Protein AF-A0AA37WPJ3-F1 (afdb_monomer_lite)

Radius of gyration: 27.81 Å; chains: 1; bounding box: 60×32×98 Å

Foldseek 3Di:
DDCPPFPCPDVVNLVVLLVVLVVVVVVLVVVLVVQVVVLVVVVVDDDDDDPLVSVVSVLVSVLVVVVSVLVSVLSNQCSVDRDPVSNVVSVVVSVVVVVVSVVVSVVVVVVSVVVVVVVVVVVVVVVVVVVVVVVVVVVVVVVVVVD

Secondary structure (DSSP, 8-state):
----------HHHHHHHHHHHHHHHHHHHHHHHHHHHHHHHHHTS-TT--HHHHHHHHHHHHHHHHHHHHHHHHHHHHHH--SHHHHHHHHHHHHHHHHHHHHHHHHHHHHHHHHHHHHHHHHHHHHHHHHHHHHHHHHHHHHHHT-

Sequence (147 aa):
MNIAPNLEVPNALRELAEKGIDQARQAFEGFIEEARQTVAATQGGAHTAGASTQDMASYSLRAAEQNVRATLDFAQRLTRARSLQEALQLQADFACSQLAAVQAQATEFGGMAQSATKQDSEHAMNAARSGADQSRMSMEDGDEVGR

Structure (mmCIF, N/CA/C/O backbone):
data_AF-A0AA37WPJ3-F1
#
_entry.id   AF-A0AA37WPJ3-F1
#
loop_
_atom_site.group_PDB
_atom_site.id
_atom_site.type_symbol
_atom_site.label_atom_id
_atom_site.label_alt_id
_atom_site.label_comp_id
_atom_site.label_asym_id
_atom_site.label_entity_id
_atom_site.label_seq_id
_atom_site.pdbx_PDB_ins_code
_atom_site.Cartn_x
_atom_site.Cartn_y
_atom_site.Cartn_z
_atom_site.occupancy
_atom_site.B_iso_or_equiv
_atom_site.auth_seq_id
_atom_site.auth_comp_id
_atom_site.auth_asym_id
_atom_site.auth_atom_id
_atom_site.pdbx_PDB_model_num
ATOM 1 N N . MET A 1 1 ? -15.998 -4.560 40.564 1.00 35.34 1 MET A N 1
ATOM 2 C CA . MET A 1 1 ? -16.039 -5.435 39.371 1.00 35.34 1 MET A CA 1
ATOM 3 C C . MET A 1 1 ? -15.742 -4.561 38.159 1.00 35.34 1 MET A C 1
ATOM 5 O O . MET A 1 1 ? -16.160 -3.413 38.149 1.00 35.34 1 MET A O 1
ATOM 9 N N . ASN A 1 2 ? -14.897 -5.060 37.264 1.00 38.41 2 ASN A N 1
ATOM 10 C CA . ASN A 1 2 ? -14.054 -4.333 36.312 1.00 38.41 2 ASN A CA 1
ATOM 11 C C . ASN A 1 2 ? -14.831 -3.461 35.297 1.00 38.41 2 ASN A C 1
ATOM 13 O O . ASN A 1 2 ? -15.579 -4.001 34.488 1.00 38.41 2 ASN A O 1
ATOM 17 N N . ILE A 1 3 ? -14.621 -2.139 35.308 1.00 44.38 3 ILE A N 1
ATOM 18 C CA . ILE A 1 3 ? -15.096 -1.217 34.263 1.00 44.38 3 ILE A CA 1
ATOM 19 C C . ILE A 1 3 ? -13.982 -1.147 33.214 1.00 44.38 3 ILE A C 1
ATOM 21 O O . ILE A 1 3 ? -13.110 -0.284 33.281 1.00 44.38 3 ILE A O 1
ATOM 25 N N . ALA A 1 4 ? -13.952 -2.096 32.279 1.00 49.00 4 ALA A N 1
ATOM 26 C CA . ALA A 1 4 ? -13.206 -1.856 31.049 1.00 49.00 4 ALA A CA 1
ATOM 27 C C . ALA A 1 4 ? -13.926 -0.703 30.326 1.00 49.00 4 ALA A C 1
ATOM 29 O O . ALA A 1 4 ? -15.142 -0.801 30.141 1.00 49.00 4 ALA A O 1
ATOM 30 N N . PRO A 1 5 ? -13.252 0.407 29.977 1.00 49.44 5 PRO A N 1
ATOM 31 C CA . PRO A 1 5 ? -13.903 1.483 29.252 1.00 49.44 5 PRO A CA 1
ATOM 32 C C . PRO A 1 5 ? -14.342 0.915 27.905 1.00 49.44 5 PRO A C 1
ATOM 34 O O . PRO A 1 5 ? -13.516 0.462 27.112 1.00 49.44 5 PRO A O 1
ATOM 37 N N . ASN A 1 6 ? -15.654 0.883 27.683 1.00 53.31 6 ASN A N 1
ATOM 38 C CA . ASN A 1 6 ? -16.239 0.603 26.384 1.00 53.31 6 ASN A CA 1
ATOM 39 C C . ASN A 1 6 ? -15.587 1.571 25.391 1.00 53.31 6 ASN A C 1
ATOM 41 O O . ASN A 1 6 ? -15.793 2.781 25.476 1.00 53.31 6 ASN A O 1
ATOM 45 N N . LEU A 1 7 ? -14.755 1.051 24.486 1.00 54.94 7 LEU A N 1
ATOM 46 C CA . LEU A 1 7 ? -14.140 1.822 23.410 1.00 54.94 7 LEU A CA 1
ATOM 47 C C . LEU A 1 7 ? -15.208 2.071 22.330 1.00 54.94 7 LEU A C 1
ATOM 49 O O . LEU A 1 7 ? -15.097 1.634 21.188 1.00 54.94 7 LEU A O 1
ATOM 53 N N . GLU A 1 8 ? -16.310 2.707 22.720 1.00 58.88 8 GLU A N 1
ATOM 54 C CA . GLU A 1 8 ? -17.390 3.098 21.828 1.00 58.88 8 GLU A CA 1
ATOM 55 C C . GLU A 1 8 ? -16.920 4.324 21.052 1.00 58.88 8 GLU A C 1
ATOM 57 O O . GLU A 1 8 ? -17.164 5.466 21.435 1.00 58.88 8 GLU A O 1
ATOM 62 N N . VAL A 1 9 ? -16.204 4.090 19.949 1.00 64.38 9 VAL A N 1
ATOM 63 C CA . VAL A 1 9 ? -16.016 5.127 18.931 1.00 64.38 9 VAL A CA 1
ATOM 64 C C . VAL A 1 9 ? -17.417 5.628 18.552 1.00 64.38 9 VAL A C 1
ATOM 66 O O . VAL A 1 9 ? -18.241 4.807 18.128 1.00 64.38 9 VAL A O 1
ATOM 69 N N . PRO A 1 10 ? -17.718 6.932 18.719 1.00 75.06 10 PRO A N 1
ATOM 70 C CA . PRO A 1 10 ? -19.028 7.478 18.393 1.00 75.06 10 PRO A CA 1
ATOM 71 C C . PRO A 1 10 ? -19.428 7.106 16.965 1.00 75.06 10 PRO A C 1
ATOM 73 O O . PRO A 1 10 ? -18.610 7.219 16.052 1.00 75.06 10 PRO A O 1
ATOM 76 N N . ASN A 1 11 ? -20.676 6.682 16.749 1.00 75.62 11 ASN A N 1
ATOM 77 C CA . ASN A 1 11 ? -21.122 6.185 15.438 1.00 75.62 11 ASN A CA 1
ATOM 78 C C . ASN A 1 11 ? -20.838 7.173 14.294 1.00 75.62 11 ASN A C 1
ATOM 80 O O . ASN A 1 11 ? -20.398 6.748 13.233 1.00 75.62 11 ASN A O 1
ATOM 84 N N . ALA A 1 12 ? -20.965 8.481 14.539 1.00 77.81 12 ALA A N 1
ATOM 85 C CA . ALA A 1 12 ? -20.624 9.517 13.563 1.00 77.81 12 ALA A CA 1
ATOM 86 C C . ALA A 1 12 ? -19.135 9.514 13.152 1.00 77.81 12 ALA A C 1
ATOM 88 O O . ALA A 1 12 ? -18.812 9.752 11.992 1.00 77.81 12 ALA A O 1
ATOM 89 N N . LEU A 1 13 ? -18.216 9.223 14.083 1.00 79.75 13 LEU A N 1
ATOM 90 C CA . LEU A 1 13 ? -16.783 9.086 13.788 1.00 79.75 13 LEU A CA 1
ATOM 91 C C . LEU A 1 13 ? -16.494 7.805 12.998 1.00 79.75 13 LEU A C 1
ATOM 93 O O . LEU A 1 13 ? -15.645 7.822 12.110 1.00 79.75 13 LEU A O 1
ATOM 97 N N . ARG A 1 14 ? -17.219 6.716 13.285 1.00 82.62 14 ARG A N 1
ATOM 98 C CA . ARG A 1 14 ? -17.130 5.471 12.511 1.00 82.62 14 ARG A CA 1
ATOM 99 C C . ARG A 1 14 ? -17.615 5.675 11.077 1.00 82.62 14 ARG A C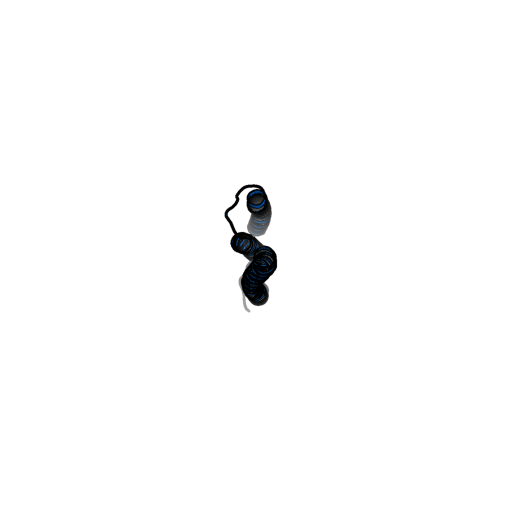 1
ATOM 101 O O . ARG A 1 14 ? -16.883 5.336 10.159 1.00 82.62 14 ARG A O 1
ATOM 108 N N . GLU A 1 15 ? -18.788 6.274 10.886 1.00 86.12 15 GLU A N 1
ATOM 109 C CA . GLU A 1 15 ? -19.334 6.580 9.555 1.00 86.12 15 GLU A CA 1
ATOM 110 C C . GLU A 1 15 ? -18.416 7.513 8.759 1.00 86.12 15 GLU A C 1
ATOM 112 O O . GLU A 1 15 ? -18.183 7.294 7.571 1.00 86.12 15 GLU A O 1
ATOM 117 N N . LEU A 1 16 ? -17.852 8.537 9.408 1.00 87.25 16 LEU A N 1
ATOM 118 C CA . LEU A 1 16 ? -16.890 9.431 8.767 1.00 87.25 16 LEU A CA 1
ATOM 119 C C . LEU A 1 16 ? -15.627 8.679 8.325 1.00 87.25 16 LEU A C 1
ATOM 121 O O . LEU A 1 16 ? -15.143 8.902 7.216 1.00 87.25 16 LEU A O 1
ATOM 125 N N . ALA A 1 17 ? -15.107 7.782 9.167 1.00 88.12 17 ALA A N 1
ATOM 126 C CA . ALA A 1 17 ? -13.947 6.964 8.834 1.00 88.12 17 ALA A CA 1
ATOM 127 C C . ALA A 1 17 ? -14.251 5.969 7.702 1.00 88.12 17 ALA A C 1
ATOM 129 O O . ALA A 1 17 ? -13.455 5.852 6.776 1.00 88.12 17 ALA A O 1
ATOM 130 N N . GLU A 1 18 ? -15.410 5.304 7.730 1.00 89.44 18 GLU A N 1
ATOM 131 C CA . GLU A 1 18 ? -15.863 4.418 6.649 1.00 89.44 18 GLU A CA 1
ATOM 132 C C . GLU A 1 18 ? -15.965 5.174 5.323 1.00 89.44 18 GLU A C 1
ATOM 134 O O . GLU A 1 18 ? -15.374 4.757 4.328 1.00 89.44 18 GLU A O 1
ATOM 139 N N . LYS A 1 19 ? -16.605 6.347 5.329 1.00 92.56 19 LYS A N 1
ATOM 140 C CA . LYS A 1 19 ? -16.708 7.201 4.143 1.00 92.56 19 LYS A CA 1
ATOM 141 C C . LYS A 1 19 ? -15.337 7.651 3.635 1.00 92.56 19 LYS A C 1
ATOM 143 O O . LYS A 1 19 ? -15.119 7.681 2.428 1.00 92.56 19 LYS A O 1
ATOM 148 N N . GLY A 1 20 ? -14.413 7.991 4.535 1.00 91.81 20 GLY A N 1
ATOM 149 C CA . GLY A 1 20 ? -13.043 8.360 4.175 1.00 91.81 20 GLY A CA 1
ATOM 150 C C . GLY A 1 20 ? -12.264 7.205 3.540 1.00 91.81 20 GLY A C 1
ATOM 151 O O . GLY A 1 20 ? -11.560 7.411 2.554 1.00 91.81 20 GLY A O 1
ATOM 152 N N . ILE A 1 21 ? -12.428 5.984 4.054 1.00 93.25 21 ILE A N 1
ATOM 153 C CA . ILE A 1 21 ? -11.809 4.774 3.492 1.00 93.25 21 ILE A CA 1
ATOM 154 C C . ILE A 1 21 ? -12.384 4.465 2.106 1.00 93.25 21 ILE A C 1
ATOM 156 O O . ILE A 1 21 ? -11.621 4.167 1.186 1.00 93.25 21 ILE A O 1
ATOM 160 N N . ASP A 1 22 ? -13.699 4.593 1.928 1.00 92.81 22 ASP A N 1
ATOM 161 C CA . ASP A 1 22 ? -14.346 4.395 0.628 1.00 92.81 22 ASP A CA 1
ATOM 162 C C . ASP A 1 22 ? -13.884 5.443 -0.397 1.00 92.81 22 ASP A C 1
ATOM 164 O O . ASP A 1 22 ? -13.561 5.104 -1.536 1.00 92.81 22 ASP A O 1
ATOM 168 N N . GLN A 1 23 ? -13.766 6.710 0.010 1.00 94.00 23 GLN A N 1
ATOM 169 C CA . GLN A 1 23 ? -13.214 7.772 -0.837 1.00 94.00 23 GLN A CA 1
ATOM 170 C C . GLN A 1 23 ? -11.750 7.513 -1.206 1.00 94.00 23 GLN A C 1
ATOM 172 O O . GLN A 1 23 ? -11.367 7.685 -2.363 1.00 94.00 23 GLN A O 1
ATOM 177 N N . ALA A 1 24 ? -10.933 7.066 -0.248 1.00 92.69 24 ALA A N 1
ATOM 178 C CA . ALA A 1 24 ? -9.542 6.708 -0.501 1.00 92.69 24 ALA A CA 1
ATOM 179 C C . ALA A 1 24 ? -9.430 5.539 -1.489 1.00 92.69 24 ALA A C 1
ATOM 181 O O . ALA A 1 24 ? -8.571 5.565 -2.369 1.00 92.69 24 ALA A O 1
ATOM 182 N N . ARG A 1 25 ? -10.328 4.549 -1.393 1.00 93.06 25 ARG A N 1
ATOM 183 C CA . ARG A 1 25 ? -10.401 3.429 -2.337 1.00 93.06 25 ARG A CA 1
ATOM 184 C C . ARG A 1 25 ? -10.704 3.915 -3.752 1.00 93.06 25 ARG A C 1
ATOM 186 O O . ARG A 1 25 ? -9.954 3.587 -4.663 1.00 93.06 25 ARG A O 1
ATOM 193 N N . GLN A 1 26 ? -11.728 4.750 -3.917 1.00 93.75 26 GLN A N 1
ATOM 194 C CA . GLN A 1 26 ? -12.094 5.309 -5.224 1.00 93.75 26 GLN A CA 1
ATOM 195 C C . GLN A 1 26 ? -10.966 6.146 -5.839 1.00 93.75 26 GLN A C 1
ATOM 197 O O . GLN A 1 26 ? -10.641 5.984 -7.014 1.00 93.75 26 GLN A O 1
ATOM 202 N N . ALA A 1 27 ? -10.343 7.023 -5.046 1.00 93.81 27 ALA A N 1
ATOM 203 C CA . ALA A 1 27 ? -9.240 7.857 -5.514 1.00 93.81 27 ALA A CA 1
ATOM 204 C C . ALA A 1 27 ? -8.033 7.012 -5.946 1.00 93.81 27 ALA A C 1
ATOM 206 O O . ALA A 1 27 ? -7.414 7.276 -6.976 1.00 93.81 27 ALA A O 1
ATOM 207 N N . PHE A 1 28 ? -7.717 5.975 -5.171 1.00 92.12 28 PHE A N 1
ATOM 208 C CA . PHE A 1 28 ? -6.609 5.083 -5.471 1.00 92.12 28 PHE A CA 1
ATOM 209 C C . PHE A 1 28 ? -6.863 4.219 -6.714 1.00 92.12 28 PHE A C 1
ATOM 211 O O . PHE A 1 28 ? -5.960 4.047 -7.530 1.00 92.12 28 PHE A O 1
ATOM 218 N N . GLU A 1 29 ? -8.083 3.707 -6.884 1.00 91.12 29 GLU A N 1
ATOM 219 C CA . GLU A 1 29 ? -8.477 2.952 -8.079 1.00 91.12 29 GLU A CA 1
ATOM 220 C C . GLU A 1 29 ? -8.344 3.802 -9.348 1.00 91.12 29 GLU A C 1
ATOM 222 O O . GLU A 1 29 ? -7.749 3.340 -10.322 1.00 91.12 29 GLU A O 1
ATOM 227 N N . GLY A 1 30 ? -8.803 5.059 -9.316 1.00 92.31 30 GLY A N 1
ATOM 228 C CA . GLY A 1 30 ? -8.617 5.996 -10.428 1.00 92.31 30 GLY A CA 1
ATOM 229 C C . GLY A 1 30 ? -7.141 6.261 -10.734 1.00 92.31 30 GLY A C 1
ATOM 230 O O . GLY A 1 30 ? -6.718 6.170 -11.885 1.00 92.31 30 GLY A O 1
ATOM 231 N N . PHE A 1 31 ? -6.330 6.497 -9.699 1.00 91.69 31 PHE A N 1
ATOM 232 C CA . PHE A 1 31 ? -4.893 6.725 -9.857 1.00 91.69 31 PHE A CA 1
ATOM 233 C C . PHE A 1 31 ? -4.162 5.532 -10.493 1.00 91.69 31 PHE A C 1
ATOM 235 O O . PHE A 1 31 ? -3.350 5.716 -11.400 1.00 91.69 31 PHE A O 1
ATOM 242 N N . ILE A 1 32 ? -4.434 4.305 -10.034 1.00 91.50 32 ILE A N 1
ATOM 243 C CA . ILE A 1 32 ? -3.800 3.103 -10.593 1.00 91.50 32 ILE A CA 1
ATOM 244 C C . ILE A 1 32 ? -4.221 2.885 -12.045 1.00 91.50 32 ILE A C 1
ATOM 246 O O . ILE A 1 32 ? -3.382 2.505 -12.860 1.00 91.50 32 ILE A O 1
ATOM 250 N N . GLU A 1 33 ? -5.481 3.141 -12.387 1.00 90.94 33 GLU A N 1
ATOM 251 C CA . GLU A 1 33 ? -5.954 3.022 -13.766 1.00 90.94 33 GLU A CA 1
ATOM 252 C C . GLU A 1 33 ? -5.209 3.991 -14.701 1.00 90.94 33 GLU A C 1
ATOM 254 O O . GLU A 1 33 ? -4.655 3.568 -15.719 1.00 90.94 33 GLU A O 1
ATOM 259 N N . GLU A 1 34 ? -5.078 5.262 -14.314 1.00 92.25 34 GLU A N 1
ATOM 260 C CA . GLU A 1 34 ? -4.303 6.257 -15.070 1.00 92.25 34 GLU A CA 1
ATOM 261 C C . GLU A 1 34 ? -2.811 5.891 -15.170 1.00 92.25 34 GLU A C 1
ATOM 263 O O . GLU A 1 34 ? -2.188 6.008 -16.235 1.00 92.25 34 GLU A O 1
ATOM 268 N N . ALA A 1 35 ? -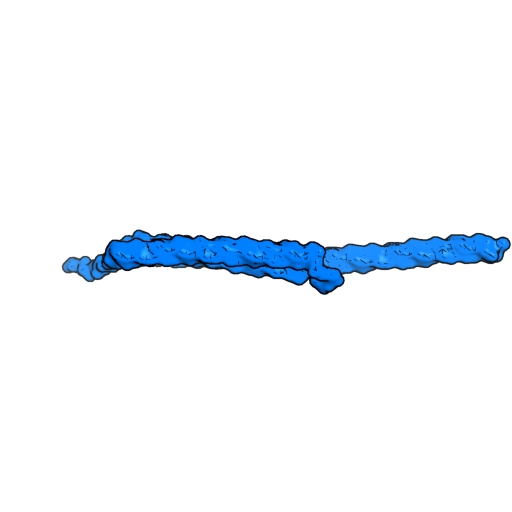2.224 5.391 -14.079 1.00 87.94 35 ALA A N 1
ATOM 269 C CA . ALA A 1 35 ? -0.832 4.951 -14.064 1.00 87.94 35 ALA A CA 1
ATOM 270 C C . ALA A 1 35 ? -0.600 3.762 -15.012 1.00 87.94 35 ALA A C 1
ATOM 272 O O . ALA A 1 35 ? 0.379 3.747 -15.764 1.00 87.94 35 ALA A O 1
ATOM 273 N N . ARG A 1 36 ? -1.517 2.784 -15.037 1.00 86.88 36 ARG A N 1
ATOM 274 C CA . ARG A 1 36 ? -1.458 1.636 -15.959 1.00 86.88 36 ARG A CA 1
ATOM 275 C C . ARG A 1 36 ? -1.591 2.080 -17.408 1.00 86.88 36 ARG A C 1
ATOM 277 O O . ARG A 1 36 ? -0.833 1.595 -18.248 1.00 86.88 36 ARG A O 1
ATOM 284 N N . GLN A 1 37 ? -2.487 3.022 -17.699 1.00 87.06 37 GLN A N 1
ATOM 285 C CA . GLN A 1 37 ? -2.620 3.595 -19.039 1.00 87.06 37 GLN A CA 1
ATOM 286 C C . GLN A 1 37 ? -1.350 4.324 -19.477 1.00 87.06 37 GLN A C 1
ATOM 288 O O . GLN A 1 37 ? -0.935 4.175 -20.620 1.00 87.06 37 GLN A O 1
ATOM 293 N N . THR A 1 38 ? -0.683 5.040 -18.572 1.00 85.25 38 THR A N 1
ATOM 294 C CA . THR A 1 38 ? 0.591 5.717 -18.867 1.00 85.25 38 THR A CA 1
ATOM 295 C C . THR A 1 38 ? 1.700 4.712 -19.192 1.00 85.25 38 THR A C 1
ATOM 297 O O . THR A 1 38 ? 2.389 4.842 -20.209 1.00 85.25 38 THR A O 1
ATOM 300 N N . VAL A 1 39 ? 1.844 3.659 -18.378 1.00 81.31 39 VAL A N 1
ATOM 301 C CA . VAL A 1 39 ? 2.802 2.570 -18.643 1.00 81.31 39 VAL A CA 1
ATOM 302 C C . VAL A 1 39 ? 2.483 1.871 -19.971 1.00 81.31 39 VAL A C 1
ATOM 304 O O . VAL A 1 39 ? 3.397 1.563 -20.732 1.00 81.31 39 VAL A O 1
ATOM 307 N N . ALA A 1 40 ? 1.202 1.676 -20.297 1.00 78.88 40 ALA A N 1
ATOM 308 C CA . ALA A 1 40 ? 0.770 1.091 -21.566 1.00 78.88 40 ALA A CA 1
ATOM 309 C C . ALA A 1 40 ? 1.006 2.015 -22.775 1.00 78.88 40 ALA A C 1
ATOM 311 O O . ALA A 1 40 ? 1.490 1.557 -23.805 1.00 78.88 40 ALA A O 1
ATOM 312 N N . ALA A 1 41 ? 0.731 3.315 -22.661 1.00 75.94 41 ALA A N 1
ATOM 313 C CA . ALA A 1 41 ? 0.948 4.294 -23.728 1.00 75.94 41 ALA A CA 1
ATOM 314 C C . ALA A 1 41 ? 2.436 4.437 -24.085 1.00 75.94 41 ALA A C 1
ATOM 316 O O . ALA A 1 41 ? 2.783 4.628 -25.251 1.00 75.94 41 ALA A O 1
ATOM 317 N N . THR A 1 42 ? 3.322 4.257 -23.101 1.00 67.06 42 THR A N 1
ATOM 318 C CA . THR A 1 42 ? 4.779 4.251 -23.307 1.00 67.06 42 THR A CA 1
ATOM 319 C C . THR A 1 42 ? 5.242 3.065 -24.176 1.00 67.06 42 THR A C 1
ATOM 321 O O . THR A 1 42 ? 6.266 3.173 -24.846 1.00 67.06 42 THR A O 1
ATOM 324 N N . GLN A 1 43 ? 4.459 1.977 -24.266 1.00 60.34 43 GLN A N 1
ATOM 325 C CA . GLN A 1 43 ? 4.723 0.845 -25.176 1.00 60.34 43 GLN A CA 1
ATOM 326 C C . GLN A 1 43 ? 4.572 1.226 -26.656 1.00 60.34 43 GLN A C 1
ATOM 328 O O . GLN A 1 43 ? 5.228 0.643 -27.515 1.00 60.34 43 GLN A O 1
ATOM 333 N N . GLY A 1 44 ? 3.693 2.188 -26.965 1.00 58.03 44 GLY A N 1
ATOM 334 C CA . GLY A 1 44 ? 3.367 2.580 -28.338 1.00 58.03 44 GLY A CA 1
ATOM 335 C C . GLY A 1 44 ? 4.288 3.648 -28.930 1.00 58.03 44 GLY A C 1
ATOM 336 O O . GLY A 1 44 ? 4.228 3.895 -30.133 1.00 58.03 44 GLY A O 1
ATOM 337 N N . GLY A 1 45 ? 5.130 4.295 -28.115 1.00 55.44 45 GLY A N 1
ATOM 338 C CA . GLY A 1 45 ? 5.842 5.499 -28.539 1.00 55.44 45 GLY A CA 1
ATOM 339 C C . GLY A 1 45 ? 7.098 5.835 -27.746 1.00 55.44 45 GLY A C 1
ATOM 340 O O . GLY A 1 45 ? 7.158 6.916 -27.183 1.00 55.44 45 GLY A O 1
ATOM 341 N N . ALA A 1 46 ? 8.111 4.966 -27.714 1.00 45.59 46 ALA A N 1
ATOM 342 C CA . ALA A 1 46 ? 9.520 5.376 -27.593 1.00 45.59 46 ALA A CA 1
ATOM 343 C C . ALA A 1 46 ? 10.463 4.169 -27.715 1.00 45.59 46 ALA A C 1
ATOM 345 O O . ALA A 1 46 ? 10.414 3.219 -26.942 1.00 45.59 46 ALA A O 1
ATOM 346 N N . HIS A 1 47 ? 11.382 4.259 -28.669 1.00 52.12 47 HIS A N 1
ATOM 347 C CA . HIS A 1 47 ? 12.356 3.251 -29.084 1.00 52.12 47 HIS A CA 1
ATOM 348 C C . HIS A 1 47 ? 13.513 2.956 -28.091 1.00 52.12 47 HIS A C 1
ATOM 350 O O . HIS A 1 47 ? 14.582 2.545 -28.535 1.00 52.12 47 HIS A O 1
ATOM 356 N N . THR A 1 48 ? 13.380 3.167 -26.773 1.00 52.44 48 THR A N 1
ATOM 357 C CA . THR A 1 48 ? 14.566 3.140 -25.876 1.00 52.44 48 THR A CA 1
ATOM 358 C C . THR A 1 48 ? 14.407 2.530 -24.479 1.00 52.44 48 THR A C 1
ATOM 360 O O . THR A 1 48 ? 15.427 2.329 -23.822 1.00 52.44 48 THR A O 1
ATOM 363 N N . ALA A 1 49 ? 13.208 2.176 -24.006 1.00 54.28 49 ALA A N 1
ATOM 364 C CA . ALA A 1 49 ? 13.061 1.452 -22.737 1.00 54.28 49 ALA A CA 1
ATOM 365 C C . ALA A 1 49 ? 12.940 -0.056 -23.014 1.00 54.28 49 ALA A C 1
ATOM 367 O O . ALA A 1 49 ? 11.967 -0.506 -23.609 1.00 54.28 49 ALA A O 1
ATOM 368 N N . GLY A 1 50 ? 13.949 -0.842 -22.627 1.00 60.03 50 GLY A N 1
ATOM 369 C CA . GLY A 1 50 ? 13.903 -2.301 -22.760 1.00 60.03 50 GLY A CA 1
ATOM 370 C C . GLY A 1 50 ? 12.786 -2.919 -21.908 1.00 60.03 50 GLY A C 1
ATOM 371 O O . GLY A 1 50 ? 12.408 -2.349 -20.881 1.00 60.03 50 GLY A O 1
ATOM 372 N N . ALA A 1 51 ? 12.300 -4.101 -22.309 1.00 61.78 51 ALA A N 1
ATOM 373 C CA . ALA A 1 51 ? 11.222 -4.848 -21.641 1.00 61.78 51 ALA A CA 1
ATOM 374 C C . ALA A 1 51 ? 11.381 -4.916 -20.105 1.00 61.78 51 ALA A C 1
ATOM 376 O O . ALA A 1 51 ? 10.416 -4.741 -19.368 1.00 61.78 51 ALA A O 1
ATOM 377 N N . SER A 1 52 ? 12.622 -5.010 -19.618 1.00 65.38 52 SER A N 1
ATOM 378 C CA . SER A 1 52 ? 12.958 -5.035 -18.191 1.00 65.38 52 SER A CA 1
ATOM 379 C C . SER A 1 52 ? 12.521 -3.794 -17.399 1.00 65.38 52 SER A C 1
ATOM 381 O O . SER A 1 52 ? 12.066 -3.926 -16.267 1.00 65.38 52 SER A O 1
ATOM 383 N N . THR A 1 53 ? 12.610 -2.583 -17.961 1.00 67.12 53 THR A N 1
ATOM 384 C CA . THR A 1 53 ? 12.228 -1.347 -17.240 1.00 67.12 53 THR A CA 1
ATOM 385 C C . THR A 1 53 ? 10.711 -1.235 -17.099 1.00 67.12 53 THR A C 1
ATOM 387 O O . THR A 1 53 ? 10.193 -0.786 -16.076 1.00 67.12 53 THR A O 1
ATOM 390 N N . GLN A 1 54 ? 9.985 -1.694 -18.114 1.00 72.38 54 GLN A N 1
ATOM 391 C CA . GLN A 1 54 ? 8.529 -1.717 -18.122 1.00 72.38 54 GLN A CA 1
ATOM 392 C C . GLN A 1 54 ? 7.960 -2.806 -17.203 1.00 72.38 54 GLN A C 1
ATOM 394 O O . GLN A 1 54 ? 6.976 -2.562 -16.496 1.00 72.38 54 GLN A O 1
ATOM 399 N N . ASP A 1 55 ? 8.585 -3.983 -17.183 1.00 75.69 55 ASP A N 1
ATOM 400 C CA . ASP A 1 55 ? 8.217 -5.070 -16.276 1.00 75.69 55 ASP A CA 1
ATOM 401 C C . ASP A 1 55 ? 8.407 -4.642 -14.818 1.00 75.69 55 ASP A C 1
ATOM 403 O O . ASP A 1 55 ? 7.519 -4.845 -13.987 1.00 75.69 55 ASP A O 1
ATOM 407 N N . MET A 1 56 ? 9.498 -3.925 -14.522 1.00 75.19 56 MET A N 1
ATOM 408 C CA . MET A 1 56 ? 9.725 -3.327 -13.206 1.00 75.19 56 MET A CA 1
ATOM 409 C C . MET A 1 56 ? 8.657 -2.290 -12.839 1.00 75.19 56 MET A C 1
ATOM 411 O O . MET A 1 56 ? 8.120 -2.347 -11.735 1.00 75.19 56 MET A O 1
ATOM 415 N N . ALA A 1 57 ? 8.302 -1.376 -13.749 1.00 80.75 57 ALA A N 1
ATOM 416 C CA . ALA A 1 57 ? 7.259 -0.378 -13.493 1.00 80.75 57 ALA A CA 1
ATOM 417 C C . ALA A 1 57 ? 5.889 -1.032 -13.226 1.00 80.75 57 ALA A C 1
ATOM 419 O O . ALA A 1 57 ? 5.183 -0.664 -12.284 1.00 80.75 57 ALA A O 1
ATOM 420 N N . SER A 1 58 ? 5.539 -2.047 -14.019 1.00 82.62 58 SER A N 1
ATOM 421 C CA . SER A 1 58 ? 4.296 -2.810 -13.862 1.00 82.62 58 SER A CA 1
ATOM 422 C C . SER A 1 58 ? 4.264 -3.579 -12.541 1.00 82.62 58 SER A C 1
ATOM 424 O O . SER A 1 58 ? 3.242 -3.586 -11.851 1.00 82.62 58 SER A O 1
ATOM 426 N N . TYR A 1 59 ? 5.385 -4.189 -12.157 1.00 83.81 59 TYR A N 1
ATOM 427 C CA . TYR A 1 59 ? 5.534 -4.870 -10.875 1.00 83.81 59 TYR A CA 1
ATOM 428 C C . TYR A 1 59 ? 5.403 -3.900 -9.694 1.00 83.81 59 TYR A C 1
ATOM 430 O O . TYR A 1 59 ? 4.642 -4.163 -8.762 1.00 83.81 59 TYR A O 1
ATOM 438 N N . SER A 1 60 ? 6.073 -2.745 -9.743 1.00 82.94 60 SER A N 1
ATOM 439 C CA . SER A 1 60 ? 5.973 -1.721 -8.697 1.00 82.94 60 SER A CA 1
ATOM 440 C C . SER A 1 60 ? 4.540 -1.217 -8.515 1.00 82.94 60 SER A C 1
ATOM 442 O O . SER A 1 60 ? 4.090 -1.074 -7.377 1.00 82.94 60 SER A O 1
ATOM 444 N N . LEU A 1 61 ? 3.801 -1.006 -9.611 1.00 87.19 61 LEU A N 1
ATOM 445 C CA . LEU A 1 61 ? 2.387 -0.624 -9.548 1.00 87.19 61 LEU A CA 1
ATOM 446 C C . LEU A 1 61 ? 1.527 -1.709 -8.890 1.00 87.19 61 LEU A C 1
ATOM 448 O O . LEU A 1 61 ? 0.733 -1.393 -8.006 1.00 87.19 61 LEU A O 1
ATOM 452 N N . ARG A 1 62 ? 1.716 -2.986 -9.248 1.00 85.88 62 ARG A N 1
ATOM 453 C CA . ARG A 1 62 ? 0.991 -4.107 -8.619 1.00 85.88 62 ARG A CA 1
ATOM 454 C C . ARG A 1 62 ? 1.297 -4.238 -7.129 1.00 85.88 62 ARG A C 1
ATOM 456 O O . ARG A 1 62 ? 0.384 -4.442 -6.331 1.00 85.88 62 ARG A O 1
ATOM 463 N N . ALA A 1 63 ? 2.565 -4.103 -6.745 1.00 83.56 63 ALA A N 1
ATOM 464 C CA . ALA A 1 63 ? 2.977 -4.172 -5.347 1.00 83.56 63 ALA A 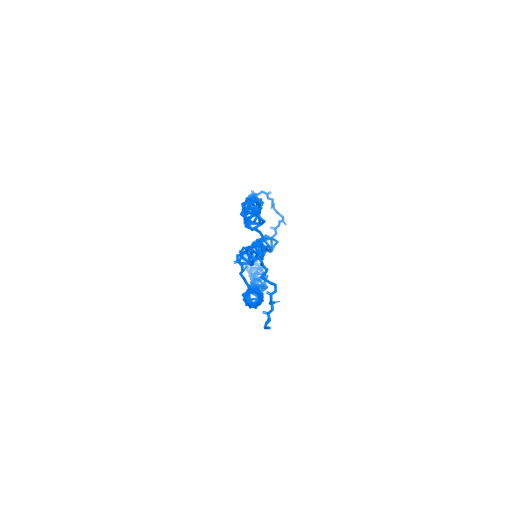CA 1
ATOM 465 C C . ALA A 1 63 ? 2.366 -3.024 -4.526 1.00 83.56 63 ALA A C 1
ATOM 467 O O . ALA A 1 63 ? 1.872 -3.243 -3.417 1.00 83.56 63 ALA A O 1
ATOM 468 N N . ALA A 1 64 ? 2.342 -1.807 -5.081 1.00 86.25 64 ALA A N 1
ATOM 469 C CA . ALA A 1 64 ? 1.666 -0.667 -4.467 1.00 86.25 64 ALA A CA 1
ATOM 470 C C . ALA A 1 64 ? 0.148 -0.898 -4.351 1.00 86.25 64 ALA A C 1
ATOM 472 O O . ALA A 1 64 ? -0.422 -0.663 -3.286 1.00 86.25 64 ALA A O 1
ATOM 473 N N . GLU A 1 65 ? -0.492 -1.420 -5.402 1.00 88.62 65 GLU A N 1
ATOM 474 C CA . GLU A 1 65 ? -1.921 -1.756 -5.419 1.00 88.62 65 GLU A CA 1
ATOM 475 C C . GLU A 1 65 ? -2.298 -2.746 -4.317 1.00 88.62 65 GLU A C 1
ATOM 477 O O . GLU A 1 65 ? -3.240 -2.503 -3.558 1.00 88.62 65 GLU A O 1
ATOM 482 N N . GLN A 1 66 ? -1.536 -3.831 -4.179 1.00 87.19 66 GLN A N 1
ATOM 483 C CA . GLN A 1 66 ? -1.748 -4.819 -3.123 1.00 87.19 66 GLN A CA 1
ATOM 484 C C . GLN A 1 66 ? -1.581 -4.217 -1.724 1.00 87.19 66 GLN A C 1
ATOM 486 O O . GLN A 1 66 ? -2.445 -4.422 -0.872 1.00 87.19 66 GLN A O 1
ATOM 491 N N . ASN A 1 67 ? -0.516 -3.444 -1.489 1.00 87.00 67 ASN A N 1
ATOM 492 C CA . ASN A 1 67 ? -0.242 -2.852 -0.176 1.00 87.00 67 ASN A CA 1
ATOM 493 C C . ASN A 1 67 ? -1.316 -1.842 0.247 1.00 87.00 67 ASN A C 1
ATOM 495 O O . ASN A 1 67 ? -1.768 -1.854 1.397 1.00 87.00 67 ASN A O 1
ATOM 499 N N . VAL A 1 68 ? -1.754 -0.980 -0.674 1.00 88.56 68 VAL A N 1
ATOM 500 C CA . VAL A 1 68 ? -2.798 0.010 -0.382 1.00 88.56 68 VAL A CA 1
ATOM 501 C C . VAL A 1 68 ? -4.141 -0.679 -0.154 1.00 88.56 68 VAL A C 1
ATOM 503 O O . VAL A 1 68 ? -4.817 -0.360 0.824 1.00 88.56 68 VAL A O 1
ATOM 506 N N . ARG A 1 69 ? -4.508 -1.678 -0.970 1.00 89.56 69 ARG A N 1
ATOM 507 C CA . ARG A 1 69 ? -5.732 -2.464 -0.742 1.00 89.56 69 ARG A CA 1
ATOM 508 C C . ARG A 1 69 ? -5.727 -3.165 0.613 1.00 89.56 69 ARG A C 1
ATOM 510 O O . ARG A 1 69 ? -6.710 -3.049 1.340 1.00 89.56 69 ARG A O 1
ATOM 517 N N . ALA A 1 70 ? -4.630 -3.834 0.968 1.00 88.81 70 ALA A N 1
ATOM 518 C CA . ALA A 1 70 ? -4.497 -4.513 2.256 1.00 88.81 70 ALA A CA 1
ATOM 519 C C . ALA A 1 70 ? -4.626 -3.531 3.432 1.00 88.81 70 ALA A C 1
ATOM 521 O O . ALA A 1 70 ? -5.305 -3.817 4.416 1.00 88.81 70 ALA A O 1
ATOM 522 N N . THR A 1 71 ? -4.027 -2.343 3.309 1.00 87.81 71 THR A N 1
ATOM 523 C CA . THR A 1 71 ? -4.098 -1.296 4.340 1.00 87.81 71 THR A CA 1
ATOM 524 C C . THR A 1 71 ? -5.511 -0.724 4.479 1.00 87.81 71 THR A C 1
ATOM 526 O O . THR A 1 71 ? -5.984 -0.530 5.597 1.00 87.81 71 THR A O 1
ATOM 529 N N . LEU A 1 72 ? -6.212 -0.479 3.366 1.00 91.38 72 LEU A N 1
ATOM 530 C CA . LEU A 1 72 ? -7.591 0.024 3.382 1.00 91.38 72 LEU A CA 1
ATOM 531 C C . LEU A 1 72 ? -8.577 -1.015 3.931 1.00 91.38 72 LEU A C 1
ATOM 533 O O . LEU A 1 72 ? -9.484 -0.647 4.675 1.00 91.38 72 LEU A O 1
ATOM 537 N N . ASP A 1 73 ? -8.402 -2.299 3.606 1.00 90.31 73 ASP A N 1
ATOM 538 C CA . ASP A 1 73 ? -9.210 -3.384 4.178 1.00 90.31 73 ASP A CA 1
ATOM 539 C C . ASP A 1 73 ? -8.987 -3.507 5.690 1.00 90.31 73 ASP A C 1
ATOM 541 O O . ASP A 1 73 ? -9.942 -3.519 6.470 1.00 90.31 73 ASP A O 1
ATOM 545 N N . PHE A 1 74 ? -7.725 -3.487 6.129 1.00 90.50 74 PHE A N 1
ATOM 546 C CA . PHE A 1 74 ? -7.390 -3.470 7.549 1.00 90.50 74 PHE A CA 1
ATOM 547 C C . PHE A 1 74 ? -8.010 -2.266 8.268 1.00 90.50 74 PHE A C 1
ATOM 549 O O . PHE A 1 74 ? -8.658 -2.442 9.300 1.00 90.50 74 PHE A O 1
ATOM 556 N N . ALA A 1 75 ? -7.889 -1.061 7.704 1.00 88.31 75 ALA A N 1
ATOM 557 C CA . ALA A 1 75 ? -8.502 0.143 8.259 1.00 88.31 75 ALA A CA 1
ATOM 558 C C . ALA A 1 75 ? -10.033 0.014 8.356 1.00 88.31 75 ALA A C 1
ATOM 560 O O . ALA A 1 75 ? -10.610 0.383 9.377 1.00 88.31 75 ALA A O 1
ATOM 561 N N . GLN A 1 76 ? -10.689 -0.566 7.345 1.00 89.75 76 GLN A N 1
ATOM 562 C CA . GLN A 1 76 ? -12.140 -0.783 7.338 1.00 89.75 76 GLN A CA 1
ATOM 563 C C . GLN A 1 76 ? -12.585 -1.794 8.397 1.00 89.75 76 GLN A C 1
ATOM 565 O O . GLN A 1 76 ? -13.622 -1.628 9.041 1.00 89.75 76 GLN A O 1
ATOM 570 N N . ARG A 1 77 ? -11.811 -2.861 8.593 1.00 89.12 77 ARG A N 1
ATOM 571 C CA . ARG A 1 77 ? -12.084 -3.847 9.641 1.00 89.12 77 ARG A CA 1
ATOM 572 C C . ARG A 1 77 ? -11.851 -3.237 11.024 1.00 89.12 77 ARG A C 1
ATOM 574 O O . ARG A 1 77 ? -12.649 -3.466 11.930 1.00 89.12 77 ARG A O 1
ATOM 581 N N . LEU A 1 78 ? -10.819 -2.405 11.173 1.00 86.94 78 LEU A N 1
ATOM 582 C CA . LEU A 1 78 ? -10.473 -1.754 12.435 1.00 86.94 78 LEU A CA 1
ATOM 583 C C . LEU A 1 78 ? -11.522 -0.723 12.873 1.00 86.94 78 LEU A C 1
ATOM 585 O O . LEU A 1 78 ? -11.869 -0.684 14.051 1.00 86.94 78 LEU A O 1
ATOM 589 N N . THR A 1 79 ? -12.089 0.069 11.956 1.00 86.00 79 THR A N 1
ATOM 590 C CA . THR A 1 79 ? -13.169 1.026 12.286 1.00 86.00 79 THR A CA 1
ATOM 591 C C . THR A 1 79 ? -14.447 0.330 12.764 1.00 86.00 79 THR A C 1
ATOM 593 O O . THR A 1 79 ? -15.223 0.899 13.540 1.00 86.00 79 THR A O 1
ATOM 596 N N . ARG A 1 80 ? -14.656 -0.919 12.338 1.00 85.19 80 ARG A N 1
ATOM 597 C CA . ARG A 1 80 ? -15.794 -1.765 12.723 1.00 85.19 80 ARG A CA 1
ATOM 598 C C . ARG A 1 80 ? -15.550 -2.594 13.980 1.00 85.19 80 ARG A C 1
ATOM 600 O O . ARG A 1 80 ? -16.523 -3.111 14.534 1.00 85.19 80 ARG A O 1
ATOM 607 N N . ALA A 1 81 ? -14.303 -2.692 14.441 1.00 85.44 81 ALA A N 1
ATOM 608 C CA . ALA A 1 81 ? -13.955 -3.450 15.631 1.00 85.44 81 ALA A CA 1
ATOM 609 C C . ALA A 1 81 ? -14.682 -2.891 16.864 1.00 85.44 81 ALA A C 1
ATOM 611 O O . ALA A 1 81 ? -14.723 -1.681 17.107 1.00 85.44 81 ALA A O 1
ATOM 612 N N . ARG A 1 82 ? -15.271 -3.790 17.651 1.00 80.44 82 ARG A N 1
ATOM 613 C CA . ARG A 1 82 ? -16.070 -3.468 18.843 1.00 80.44 82 ARG A CA 1
ATOM 614 C C . ARG A 1 82 ? -15.295 -3.669 20.139 1.00 80.44 82 ARG A C 1
ATOM 616 O O . ARG A 1 82 ? -15.786 -3.321 21.208 1.00 80.44 82 ARG A O 1
ATOM 623 N N . SER A 1 83 ? -14.103 -4.259 20.065 1.00 81.12 83 SER A N 1
ATOM 624 C CA . SER A 1 83 ? -13.261 -4.536 21.228 1.00 81.12 83 SER A CA 1
ATOM 625 C C . SER A 1 83 ? -11.774 -4.503 20.884 1.00 81.12 83 SER A C 1
ATOM 627 O O . SER A 1 83 ? -11.375 -4.727 19.741 1.00 81.12 83 SER A O 1
ATOM 629 N N . LEU A 1 84 ? -10.938 -4.287 21.904 1.00 78.81 84 LEU A N 1
ATOM 630 C CA . LEU A 1 84 ? -9.483 -4.367 21.765 1.00 78.81 84 LEU A CA 1
ATOM 631 C C . LEU A 1 84 ? -9.025 -5.782 21.369 1.00 78.81 84 LEU A C 1
ATOM 633 O O . LEU A 1 84 ? -8.073 -5.930 20.611 1.00 78.81 84 LEU A O 1
ATOM 637 N N . GLN A 1 85 ? -9.727 -6.819 21.843 1.00 84.25 85 GLN A N 1
ATOM 638 C CA . GLN A 1 85 ? -9.465 -8.208 21.459 1.00 84.25 85 GLN A CA 1
ATOM 639 C C . GLN A 1 85 ? -9.647 -8.413 19.951 1.00 84.25 85 GLN A C 1
ATOM 641 O O . GLN A 1 85 ? -8.793 -9.013 19.307 1.00 84.25 85 GLN A O 1
ATOM 646 N N . GLU A 1 86 ? -10.737 -7.885 19.391 1.00 84.19 86 GLU A N 1
ATOM 647 C CA . GLU A 1 86 ? -11.008 -7.930 17.954 1.00 84.19 86 GLU A CA 1
ATOM 648 C C . GLU A 1 86 ? -9.955 -7.133 17.175 1.00 84.19 86 GLU A C 1
ATOM 650 O O . GLU A 1 86 ? -9.393 -7.650 16.218 1.00 84.19 86 GLU A O 1
ATOM 655 N N . ALA A 1 87 ? -9.583 -5.936 17.639 1.00 84.12 87 ALA A N 1
ATOM 656 C CA . ALA A 1 87 ? -8.517 -5.143 17.023 1.00 84.12 87 ALA A CA 1
ATOM 657 C C . ALA A 1 87 ? -7.154 -5.867 17.004 1.00 84.12 87 ALA A C 1
ATOM 659 O O . ALA A 1 87 ? -6.438 -5.811 16.006 1.00 84.12 87 ALA A O 1
ATOM 660 N N . LEU A 1 88 ? -6.800 -6.586 18.074 1.00 86.44 88 LEU A N 1
ATOM 661 C CA . LEU A 1 88 ? -5.571 -7.387 18.129 1.00 86.44 88 LEU A CA 1
ATOM 662 C C . LEU A 1 88 ? -5.608 -8.582 17.169 1.00 86.44 88 LEU A C 1
ATOM 664 O O . LEU A 1 88 ? -4.591 -8.887 16.549 1.00 86.44 88 LEU A O 1
ATOM 668 N N . GLN A 1 89 ? -6.765 -9.232 17.010 1.00 89.31 89 GLN A N 1
ATOM 669 C CA . GLN A 1 89 ? -6.940 -10.277 15.996 1.00 89.31 89 GLN A CA 1
ATOM 670 C C . GLN A 1 89 ? -6.775 -9.704 14.585 1.00 89.31 89 GLN A C 1
ATOM 672 O O . GLN A 1 89 ? -6.030 -10.257 13.783 1.00 89.31 89 GLN A O 1
ATOM 677 N N . LEU A 1 90 ? -7.372 -8.541 14.307 1.00 91.12 90 LEU A N 1
ATOM 678 C CA . LEU A 1 90 ? -7.201 -7.848 13.027 1.00 91.12 90 LEU A CA 1
ATOM 679 C C . LEU A 1 90 ? -5.735 -7.497 12.747 1.00 91.12 90 LEU A C 1
ATOM 681 O O . LEU A 1 90 ? -5.277 -7.633 11.615 1.00 91.12 90 LEU A O 1
ATOM 685 N N . GLN A 1 91 ? -4.990 -7.067 13.767 1.00 85.62 91 GLN A N 1
ATOM 686 C CA . GLN A 1 91 ? -3.562 -6.778 13.645 1.00 85.62 91 GLN A CA 1
ATOM 687 C C . GLN A 1 91 ? -2.753 -8.042 13.311 1.00 85.62 91 GLN A C 1
ATOM 689 O O . GLN A 1 91 ? -1.841 -7.984 12.483 1.00 85.62 91 GLN A O 1
ATOM 694 N N . ALA A 1 92 ? -3.078 -9.177 13.939 1.00 89.19 92 ALA A N 1
ATOM 695 C CA . ALA A 1 92 ? -2.432 -10.461 13.671 1.00 89.19 92 ALA A CA 1
ATOM 696 C C . ALA A 1 92 ? -2.739 -10.970 12.251 1.00 89.19 92 ALA A C 1
ATOM 698 O O . ALA A 1 92 ? -1.820 -11.378 11.537 1.00 89.19 92 ALA A O 1
ATOM 699 N N . ASP A 1 93 ? -3.999 -10.871 11.820 1.00 88.44 93 ASP A N 1
ATOM 700 C CA . ASP A 1 93 ? -4.430 -11.201 10.458 1.00 88.44 93 ASP A CA 1
ATOM 701 C C . ASP A 1 93 ? -3.702 -10.343 9.420 1.00 88.44 93 ASP A C 1
ATOM 703 O O . ASP A 1 93 ? -3.182 -10.863 8.431 1.00 88.44 93 ASP A O 1
ATOM 707 N N . PHE A 1 94 ? -3.624 -9.030 9.654 1.00 89.00 94 PHE A N 1
ATOM 708 C CA . PHE A 1 94 ? -2.918 -8.112 8.765 1.00 89.00 94 PHE A CA 1
ATOM 709 C C . PHE A 1 94 ? -1.432 -8.466 8.666 1.00 89.00 94 PHE A C 1
ATOM 711 O O . PHE A 1 94 ? -0.896 -8.554 7.564 1.00 89.00 94 PHE A O 1
ATOM 718 N N . ALA A 1 95 ? -0.772 -8.747 9.793 1.00 87.38 95 ALA A N 1
ATOM 719 C CA . ALA A 1 95 ? 0.630 -9.156 9.799 1.00 87.38 95 ALA A CA 1
ATOM 720 C C . ALA A 1 95 ? 0.857 -10.467 9.025 1.00 87.38 95 ALA A C 1
ATOM 722 O O . ALA A 1 95 ? 1.789 -10.545 8.222 1.00 87.38 95 ALA A O 1
ATOM 723 N N . CYS A 1 96 ? -0.008 -11.471 9.210 1.00 87.12 96 CYS A N 1
ATOM 724 C CA . CYS A 1 96 ? 0.063 -12.729 8.460 1.00 87.12 96 CYS A CA 1
ATOM 725 C C . CYS A 1 96 ? -0.147 -12.503 6.957 1.00 87.12 96 CYS A C 1
ATOM 727 O O . CYS A 1 96 ? 0.608 -13.034 6.141 1.00 87.12 96 CYS A O 1
ATOM 729 N N . SER A 1 97 ? -1.128 -11.676 6.589 1.00 86.81 97 SER A N 1
ATOM 730 C CA . SER A 1 97 ? -1.402 -11.319 5.195 1.00 86.81 97 SER A CA 1
ATOM 731 C C . SER A 1 97 ? -0.226 -10.581 4.552 1.00 86.81 97 SER A C 1
ATOM 733 O O . SER A 1 97 ? 0.152 -10.899 3.425 1.00 86.81 97 SER A O 1
ATOM 735 N N . GLN A 1 98 ? 0.399 -9.637 5.263 1.00 86.44 98 GLN A N 1
ATOM 736 C CA . GLN A 1 98 ? 1.581 -8.928 4.768 1.00 86.44 98 GLN A CA 1
ATOM 737 C C . GLN A 1 98 ? 2.772 -9.877 4.578 1.00 86.44 98 GLN A C 1
ATOM 739 O O . GLN A 1 98 ? 3.477 -9.772 3.579 1.00 86.44 98 GLN A O 1
ATOM 744 N N . LEU A 1 99 ? 2.974 -10.844 5.478 1.00 86.50 99 LEU A N 1
ATOM 745 C CA . LEU A 1 99 ? 4.011 -11.873 5.329 1.00 86.50 99 LEU A CA 1
ATOM 746 C C . LEU A 1 99 ? 3.781 -12.750 4.091 1.00 86.50 99 LEU A C 1
ATOM 748 O O . LEU A 1 99 ? 4.717 -12.990 3.326 1.00 86.50 99 LEU A O 1
ATOM 752 N N . ALA A 1 100 ? 2.539 -13.181 3.864 1.00 85.31 100 ALA A N 1
ATOM 753 C CA . ALA A 1 100 ? 2.171 -13.942 2.673 1.00 85.31 100 ALA A CA 1
ATOM 754 C C . ALA A 1 100 ? 2.387 -13.126 1.386 1.00 85.31 100 ALA A C 1
ATOM 756 O O . ALA A 1 100 ? 2.941 -13.641 0.413 1.00 85.31 100 ALA A O 1
ATOM 757 N N . ALA A 1 101 ? 2.020 -11.841 1.393 1.00 84.88 101 ALA A N 1
ATOM 758 C CA . ALA A 1 101 ? 2.237 -10.938 0.265 1.00 84.88 101 ALA A CA 1
ATOM 759 C C . ALA A 1 101 ? 3.731 -10.744 -0.041 1.00 84.88 101 ALA A C 1
ATOM 761 O O . ALA A 1 101 ? 4.137 -10.840 -1.197 1.00 84.88 101 ALA A O 1
ATOM 762 N N . VAL A 1 102 ? 4.565 -10.551 0.987 1.00 85.06 102 VAL A N 1
ATOM 763 C CA . VAL A 1 102 ? 6.026 -10.442 0.834 1.00 85.06 102 VAL A CA 1
ATOM 764 C C . VAL A 1 102 ? 6.620 -11.727 0.257 1.00 85.06 102 VAL A C 1
ATOM 766 O O . VAL A 1 102 ? 7.468 -11.666 -0.631 1.00 85.06 102 VAL A O 1
ATOM 769 N N . GLN A 1 103 ? 6.166 -12.897 0.711 1.00 84.94 103 GLN A N 1
ATOM 770 C CA . GLN A 1 103 ? 6.638 -14.178 0.181 1.00 84.94 103 GLN A CA 1
ATOM 771 C C . GLN A 1 103 ? 6.252 -14.373 -1.296 1.00 84.94 103 GLN A C 1
ATOM 773 O O . GLN A 1 103 ? 7.073 -14.835 -2.096 1.00 84.94 103 GLN A O 1
ATOM 778 N N . ALA A 1 104 ? 5.034 -13.978 -1.677 1.00 84.31 104 ALA A N 1
ATOM 779 C CA . ALA A 1 104 ? 4.588 -14.004 -3.068 1.00 84.31 104 ALA A CA 1
ATOM 780 C C . ALA A 1 104 ? 5.414 -13.047 -3.946 1.00 84.31 104 ALA A C 1
ATOM 782 O O . ALA A 1 104 ? 5.933 -13.461 -4.982 1.00 84.31 104 ALA A O 1
ATOM 783 N N . GLN A 1 105 ? 5.620 -11.811 -3.486 1.00 81.19 105 GLN A N 1
ATOM 784 C CA . GLN A 1 105 ? 6.437 -10.801 -4.166 1.00 81.19 105 GLN A CA 1
ATOM 785 C C . GLN A 1 105 ? 7.894 -11.252 -4.341 1.00 81.19 105 GLN A C 1
ATOM 787 O O . GLN A 1 105 ? 8.459 -11.112 -5.422 1.00 81.19 105 GLN A O 1
ATOM 792 N N . ALA A 1 106 ? 8.499 -11.868 -3.321 1.00 82.25 106 ALA A N 1
ATOM 793 C CA . ALA A 1 106 ? 9.853 -12.418 -3.417 1.00 82.25 106 ALA A CA 1
ATOM 794 C C . ALA A 1 106 ? 9.958 -13.534 -4.473 1.00 82.25 106 ALA A C 1
ATOM 796 O O . ALA A 1 106 ? 10.953 -13.619 -5.197 1.00 82.25 106 ALA A O 1
ATOM 797 N N . THR A 1 107 ? 8.921 -14.366 -4.587 1.00 83.38 107 THR A N 1
ATOM 798 C CA . THR A 1 107 ? 8.854 -15.437 -5.592 1.00 83.38 107 THR A CA 1
ATOM 799 C C . THR A 1 107 ? 8.717 -14.866 -7.005 1.00 83.38 107 THR A C 1
ATOM 801 O O . THR A 1 107 ? 9.444 -15.278 -7.909 1.00 83.38 107 THR A O 1
ATOM 804 N N . GLU A 1 108 ? 7.830 -13.885 -7.195 1.00 81.12 108 GLU A N 1
ATOM 805 C CA . GLU A 1 108 ? 7.632 -13.201 -8.480 1.00 81.12 108 GLU A CA 1
ATOM 806 C C . GLU A 1 108 ? 8.905 -12.464 -8.919 1.00 81.12 108 GLU A C 1
ATOM 808 O O . GLU A 1 108 ? 9.344 -12.607 -10.061 1.00 81.12 108 GLU A O 1
ATOM 813 N N . PHE A 1 109 ? 9.569 -11.769 -7.992 1.00 79.00 109 PHE A N 1
ATOM 814 C CA . PHE A 1 109 ? 10.849 -11.114 -8.247 1.00 79.00 109 PHE A CA 1
ATOM 815 C C . PHE A 1 109 ? 11.944 -12.104 -8.671 1.00 79.00 109 PHE A C 1
ATOM 817 O O . PHE A 1 109 ? 12.656 -11.855 -9.646 1.00 79.00 109 PHE A O 1
ATOM 824 N N . GLY A 1 110 ? 12.055 -13.252 -7.994 1.00 80.19 110 GLY A N 1
ATOM 825 C CA . GLY A 1 110 ? 12.985 -14.317 -8.384 1.00 80.19 110 GLY A CA 1
ATOM 826 C C . GLY A 1 110 ? 12.711 -14.852 -9.795 1.00 80.19 110 GLY A C 1
ATOM 827 O O . GLY A 1 110 ? 13.646 -15.063 -10.571 1.00 80.19 110 GLY A O 1
ATOM 828 N N . GLY A 1 111 ? 11.432 -14.995 -10.158 1.00 81.12 111 GLY A N 1
ATOM 829 C CA . GLY A 1 111 ? 11.008 -15.369 -11.508 1.00 81.12 111 GLY A CA 1
ATOM 830 C C . GLY A 1 111 ? 11.395 -14.333 -12.567 1.00 81.12 111 GLY A C 1
ATOM 831 O O . GLY A 1 111 ? 11.924 -14.700 -13.620 1.00 81.12 111 GLY A O 1
ATOM 832 N N . MET A 1 112 ? 11.207 -13.040 -12.284 1.00 76.50 112 MET A N 1
ATOM 833 C CA . MET A 1 112 ? 11.619 -11.955 -13.185 1.00 76.50 112 MET A CA 1
ATOM 834 C C . MET A 1 112 ? 13.142 -11.919 -13.380 1.00 76.50 112 MET A C 1
ATOM 836 O O . MET A 1 112 ? 13.613 -11.849 -14.515 1.00 76.50 112 MET A O 1
ATOM 840 N N . ALA A 1 113 ? 13.925 -12.052 -12.304 1.00 76.06 113 ALA A N 1
ATOM 841 C CA . ALA A 1 113 ? 15.390 -12.070 -12.374 1.00 76.06 113 ALA A CA 1
ATOM 842 C C . ALA A 1 113 ? 15.924 -13.249 -13.211 1.00 76.06 113 ALA A C 1
ATOM 844 O O . ALA A 1 113 ? 16.840 -13.098 -14.027 1.00 76.06 113 ALA A O 1
ATOM 845 N N . GLN A 1 114 ? 15.320 -14.430 -13.047 1.00 77.94 114 GLN A N 1
ATOM 846 C CA . GLN A 1 114 ? 15.669 -15.610 -13.833 1.00 77.94 114 GLN A CA 1
ATOM 847 C C . GLN A 1 114 ? 15.295 -15.444 -15.315 1.00 77.94 114 GLN A C 1
ATOM 849 O O . GLN A 1 114 ? 16.047 -15.877 -16.189 1.00 77.94 114 GLN A O 1
ATOM 854 N N . SER A 1 115 ? 14.158 -14.804 -15.600 1.00 77.44 115 SER A N 1
ATOM 855 C CA . SER A 1 115 ? 13.691 -14.533 -16.966 1.00 77.44 115 SER A CA 1
ATOM 856 C C . SER A 1 115 ? 14.603 -13.545 -17.692 1.00 77.44 115 SER A C 1
ATOM 858 O O . SER A 1 115 ? 14.999 -13.812 -18.824 1.00 77.44 115 SER A O 1
ATOM 860 N N . ALA A 1 116 ? 15.039 -12.482 -17.010 1.00 73.25 116 ALA A N 1
ATOM 861 C CA . ALA A 1 116 ? 16.007 -11.528 -17.550 1.00 73.25 116 ALA A CA 1
ATOM 862 C C . ALA A 1 116 ? 17.342 -12.207 -17.913 1.00 73.25 116 ALA A C 1
ATOM 864 O O . ALA A 1 116 ? 17.856 -12.031 -19.013 1.00 73.25 116 ALA A O 1
ATOM 865 N N . THR A 1 117 ? 17.855 -13.077 -17.033 1.00 76.81 117 THR A N 1
ATOM 866 C CA . THR A 1 117 ? 19.104 -13.824 -17.286 1.00 76.81 117 THR A CA 1
ATOM 867 C C . THR A 1 117 ? 18.974 -14.780 -18.480 1.00 76.81 117 THR A C 1
ATOM 869 O O . THR A 1 117 ? 19.916 -14.949 -19.263 1.00 76.81 117 THR A O 1
ATOM 872 N N . LYS A 1 118 ? 17.806 -15.419 -18.639 1.00 77.31 118 LYS A N 1
ATOM 873 C CA . LYS A 1 118 ? 17.516 -16.278 -19.795 1.00 77.31 118 LYS A CA 1
ATOM 874 C C . LYS A 1 118 ? 17.445 -15.474 -21.089 1.00 77.31 118 LYS A C 1
ATOM 876 O O . LYS A 1 118 ? 18.085 -15.884 -22.049 1.00 77.31 118 LYS A O 1
ATOM 881 N N . GLN A 1 119 ? 16.752 -14.336 -21.104 1.00 76.62 119 GLN A N 1
ATOM 882 C CA . GLN A 1 119 ? 16.681 -13.475 -22.289 1.00 76.62 119 GLN A CA 1
ATOM 883 C C . GLN A 1 119 ? 18.062 -12.979 -22.726 1.00 76.62 119 GLN A C 1
ATOM 885 O O . GLN A 1 119 ? 18.368 -13.045 -23.914 1.00 76.62 119 GLN A O 1
ATOM 890 N N . ASP A 1 120 ? 18.923 -12.561 -21.796 1.00 76.00 120 ASP A N 1
ATOM 891 C CA . ASP A 1 120 ? 20.296 -12.149 -22.125 1.00 76.00 120 ASP A CA 1
ATOM 892 C C . ASP A 1 120 ? 21.102 -13.305 -22.737 1.00 76.00 120 ASP A C 1
ATOM 894 O O . ASP A 1 120 ? 21.800 -13.139 -23.741 1.00 76.00 120 ASP A O 1
ATOM 898 N N . SER A 1 121 ? 20.959 -14.508 -22.169 1.00 77.62 121 SER A N 1
ATOM 899 C CA . SER A 1 121 ? 21.617 -15.718 -22.675 1.00 77.62 121 SER A CA 1
ATOM 900 C C . SER A 1 121 ? 21.098 -16.125 -24.059 1.00 77.62 121 SER A C 1
ATOM 902 O O . SER A 1 121 ? 21.882 -16.509 -24.927 1.00 77.62 121 SER A O 1
ATOM 904 N N . GLU A 1 122 ? 19.789 -16.031 -24.290 1.00 78.44 122 GLU A N 1
ATOM 905 C CA . GLU A 1 122 ? 19.144 -16.304 -25.579 1.00 78.44 122 GLU A CA 1
ATOM 906 C C . GLU A 1 122 ? 19.550 -15.277 -26.641 1.00 78.44 122 GLU A C 1
ATOM 908 O O . GLU A 1 122 ? 19.872 -15.660 -27.768 1.00 78.44 122 GLU A O 1
ATOM 913 N N . HIS A 1 123 ? 19.621 -13.990 -26.291 1.00 78.19 123 HIS A N 1
ATOM 914 C CA . HIS A 1 123 ? 20.125 -12.945 -27.181 1.00 78.19 123 HIS A CA 1
ATOM 915 C C . HIS A 1 123 ? 21.593 -13.173 -27.556 1.00 78.19 123 HIS A C 1
ATOM 917 O O . HIS A 1 123 ? 21.939 -13.073 -28.735 1.00 78.19 123 HIS A O 1
ATOM 923 N N . ALA A 1 124 ? 22.443 -13.546 -26.594 1.00 80.25 124 ALA A N 1
ATOM 924 C CA . ALA A 1 124 ? 23.842 -13.879 -26.852 1.00 80.25 124 ALA A CA 1
ATOM 925 C C . ALA A 1 124 ? 23.987 -15.127 -27.742 1.00 80.25 124 ALA A C 1
ATOM 927 O O . ALA A 1 124 ? 24.768 -15.120 -28.696 1.00 80.25 124 ALA A O 1
ATOM 928 N N . MET A 1 125 ? 23.207 -16.181 -27.480 1.00 83.00 125 MET A N 1
ATOM 929 C CA . MET A 1 125 ? 23.206 -17.403 -28.292 1.00 83.00 125 MET A CA 1
ATOM 930 C C . MET A 1 125 ? 22.705 -17.157 -29.718 1.00 83.00 125 MET A C 1
ATOM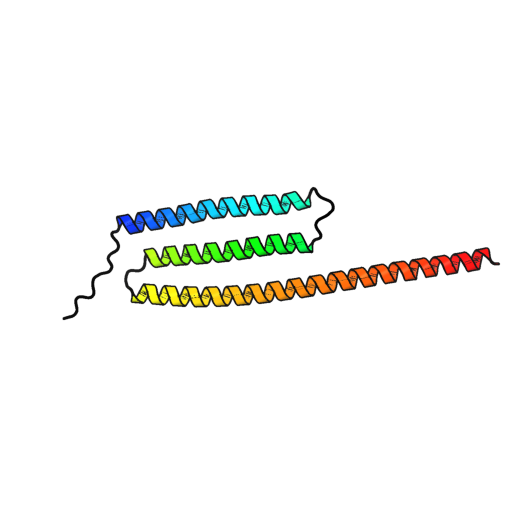 932 O O . MET A 1 125 ? 23.292 -17.678 -30.668 1.00 83.00 125 MET A O 1
ATOM 936 N N . ASN A 1 126 ? 21.662 -16.345 -29.891 1.00 85.31 126 ASN A N 1
ATOM 937 C CA . ASN A 1 126 ? 21.150 -15.985 -31.213 1.00 85.31 126 ASN A CA 1
ATOM 938 C C . ASN A 1 126 ? 22.135 -15.097 -31.984 1.00 85.31 126 ASN A C 1
ATOM 940 O O . ASN A 1 126 ? 22.340 -15.319 -33.175 1.00 85.31 126 ASN A O 1
ATOM 944 N N . ALA A 1 127 ? 22.804 -14.149 -31.321 1.00 82.31 127 ALA A N 1
ATOM 945 C CA . ALA A 1 127 ? 23.852 -13.342 -31.944 1.00 82.31 127 ALA A CA 1
ATOM 946 C C . ALA A 1 127 ? 25.056 -14.199 -32.378 1.00 82.31 127 ALA A C 1
ATOM 948 O O . ALA A 1 127 ? 25.562 -14.038 -33.489 1.00 82.31 127 ALA A O 1
ATOM 949 N N . ALA A 1 128 ? 25.474 -15.154 -31.541 1.00 82.50 128 ALA A N 1
ATOM 950 C CA . ALA A 1 128 ? 26.556 -16.083 -31.860 1.00 82.50 128 ALA A CA 1
ATOM 951 C C . ALA A 1 128 ? 26.199 -17.020 -33.025 1.00 82.50 128 ALA A C 1
ATOM 953 O O . ALA A 1 128 ? 27.030 -17.237 -33.906 1.00 82.50 128 ALA A O 1
ATOM 954 N N . ARG A 1 129 ? 24.962 -17.537 -33.066 1.00 85.25 129 ARG A N 1
ATOM 955 C CA . ARG A 1 129 ? 24.463 -18.340 -34.194 1.00 85.25 129 ARG A CA 1
ATOM 956 C C . ARG A 1 129 ? 24.442 -17.548 -35.492 1.00 85.25 129 ARG A C 1
ATOM 958 O O . ARG A 1 129 ? 25.015 -18.011 -36.468 1.00 85.25 129 ARG A O 1
ATOM 965 N N . SER A 1 130 ? 23.882 -16.340 -35.485 1.00 85.56 130 SER A N 1
ATOM 966 C CA . SER A 1 130 ? 23.877 -15.481 -36.672 1.00 85.56 130 SER A CA 1
ATOM 967 C C . SER A 1 130 ? 25.292 -15.152 -37.155 1.00 85.56 130 SER A C 1
ATOM 969 O O . SER A 1 130 ? 25.536 -15.160 -38.356 1.00 85.56 130 SER A O 1
ATOM 971 N N . GLY A 1 131 ? 26.246 -14.911 -36.247 1.00 82.00 131 GLY A N 1
ATOM 972 C CA . GLY A 1 131 ? 27.651 -14.694 -36.613 1.00 82.00 131 GLY A CA 1
ATOM 973 C C . GLY A 1 131 ? 28.325 -15.941 -37.198 1.00 82.00 131 GLY A C 1
ATOM 974 O O . GLY A 1 131 ? 29.083 -15.842 -38.165 1.00 82.00 131 GLY A O 1
ATOM 975 N 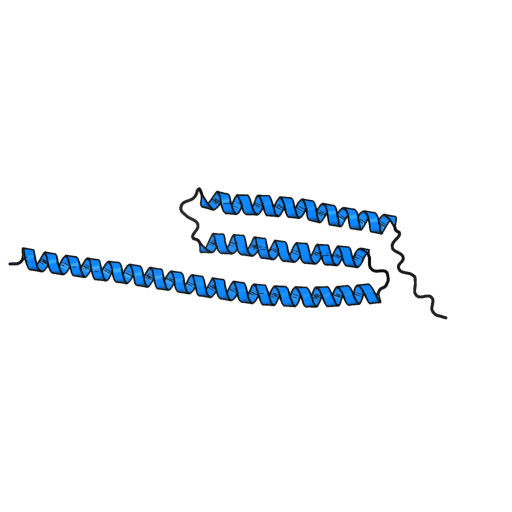N . ALA A 1 132 ? 28.024 -17.120 -36.647 1.00 82.38 132 ALA A N 1
ATOM 976 C CA . ALA A 1 132 ? 28.524 -18.394 -37.156 1.00 82.38 132 ALA A CA 1
ATOM 977 C C . ALA 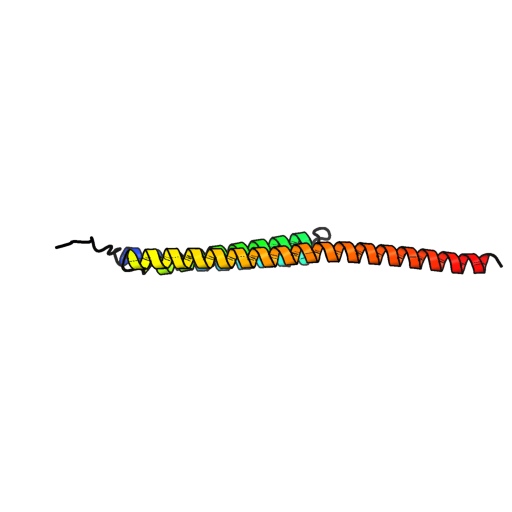A 1 132 ? 27.939 -18.730 -38.537 1.00 82.38 132 ALA A C 1
ATOM 979 O O . ALA A 1 132 ? 28.695 -19.096 -39.435 1.00 82.38 132 ALA A O 1
ATOM 980 N N . ASP A 1 133 ? 26.632 -18.542 -38.734 1.00 84.12 133 ASP A N 1
ATOM 981 C CA . ASP A 1 133 ? 25.961 -18.772 -40.017 1.00 84.12 133 ASP A CA 1
ATOM 982 C C . ASP A 1 133 ? 26.458 -17.789 -41.087 1.00 84.12 133 ASP A C 1
ATOM 984 O O . ASP A 1 133 ? 26.769 -18.188 -42.206 1.00 84.12 133 ASP A O 1
ATOM 988 N N . GLN A 1 134 ? 26.642 -16.514 -40.736 1.00 80.19 134 GLN A N 1
ATOM 989 C CA . GLN A 1 134 ? 27.153 -15.494 -41.657 1.00 80.19 134 GLN A CA 1
ATOM 990 C C . GLN A 1 134 ? 28.616 -15.748 -42.063 1.00 80.19 134 GLN A C 1
ATOM 992 O O . GLN A 1 134 ? 28.985 -15.558 -43.225 1.00 80.19 134 GLN A O 1
ATOM 997 N N . SER A 1 135 ? 29.435 -16.245 -41.132 1.00 78.62 135 SER A N 1
ATOM 998 C CA . SER A 1 135 ? 30.810 -16.674 -41.424 1.00 78.62 135 SER A CA 1
ATOM 999 C C . SER A 1 135 ? 30.830 -17.901 -42.334 1.00 78.62 135 SER A C 1
ATOM 1001 O O . SER A 1 135 ? 31.625 -17.957 -43.267 1.00 78.62 135 SER A O 1
ATOM 1003 N N . ARG A 1 136 ? 29.926 -18.859 -42.096 1.00 80.69 136 ARG A N 1
ATOM 1004 C CA . ARG A 1 136 ? 29.815 -20.091 -42.879 1.00 80.69 136 ARG A CA 1
ATOM 1005 C C . ARG A 1 136 ? 29.409 -19.817 -44.331 1.00 80.69 136 ARG A C 1
ATOM 1007 O O . ARG A 1 136 ? 30.084 -20.299 -45.232 1.00 80.69 136 ARG A O 1
ATOM 1014 N N . MET A 1 137 ? 28.413 -18.957 -44.558 1.00 77.81 137 MET A N 1
ATOM 1015 C CA . MET A 1 137 ? 28.026 -18.542 -45.917 1.00 77.81 137 MET A CA 1
ATOM 1016 C C . MET A 1 137 ? 29.156 -17.799 -46.646 1.00 77.81 137 MET A C 1
ATOM 1018 O O . MET A 1 137 ? 29.393 -18.040 -47.822 1.00 77.81 137 MET A O 1
ATOM 1022 N N . SER A 1 138 ? 29.904 -16.944 -45.939 1.00 73.69 138 SER A N 1
ATOM 1023 C CA . SER A 1 138 ? 31.043 -16.217 -46.526 1.00 73.69 138 SER A CA 1
ATOM 1024 C C . SER A 1 138 ? 32.212 -17.139 -46.904 1.00 73.69 138 SER A C 1
ATOM 1026 O O . SER A 1 138 ? 33.006 -16.809 -47.782 1.00 73.69 138 SER A O 1
ATOM 1028 N N . MET A 1 139 ? 32.338 -18.287 -46.233 1.00 71.88 139 MET A N 1
ATOM 1029 C CA . MET A 1 139 ? 33.338 -19.311 -46.549 1.00 71.88 139 MET A CA 1
ATOM 1030 C C . MET A 1 139 ? 32.915 -20.165 -47.748 1.00 71.88 139 MET A C 1
ATOM 1032 O O . MET A 1 139 ? 33.771 -20.524 -48.549 1.00 71.88 139 MET A O 1
ATOM 1036 N N . GLU A 1 140 ? 31.620 -20.456 -47.892 1.00 70.50 140 GLU A N 1
ATOM 1037 C CA . GLU A 1 140 ? 31.081 -21.186 -49.048 1.00 70.50 140 GLU A CA 1
ATOM 1038 C C . GLU A 1 140 ? 31.155 -20.347 -50.339 1.00 70.50 140 GLU A C 1
ATOM 1040 O O . GLU A 1 140 ? 31.650 -20.851 -51.345 1.00 70.50 140 GLU A O 1
ATOM 1045 N N . ASP A 1 141 ? 30.819 -19.050 -50.295 1.00 65.12 141 ASP A N 1
ATOM 1046 C CA . ASP A 1 141 ? 30.987 -18.138 -51.446 1.00 65.12 141 ASP A CA 1
ATOM 1047 C C . ASP A 1 141 ? 32.471 -17.923 -51.815 1.00 65.12 141 ASP A C 1
ATOM 1049 O O . ASP A 1 141 ? 32.832 -17.804 -52.988 1.00 65.12 141 ASP A O 1
ATOM 1053 N N . GLY A 1 142 ? 33.365 -17.884 -50.819 1.00 60.03 142 GLY A N 1
ATOM 1054 C CA . GLY A 1 142 ? 34.806 -17.722 -51.040 1.00 60.03 142 GLY A CA 1
ATOM 1055 C C . GLY A 1 142 ? 35.466 -18.923 -51.730 1.00 60.03 142 GLY A C 1
ATOM 1056 O O . GLY A 1 142 ? 36.428 -18.745 -52.480 1.00 60.03 142 GLY A O 1
ATOM 1057 N N . ASP A 1 143 ? 34.941 -20.132 -51.512 1.00 58.12 143 ASP A N 1
ATOM 1058 C CA . ASP A 1 143 ? 35.431 -21.372 -52.135 1.00 58.12 143 ASP A CA 1
ATOM 1059 C C . ASP A 1 143 ? 34.899 -21.552 -53.576 1.00 58.12 143 ASP A C 1
ATOM 1061 O O . ASP A 1 143 ? 35.521 -22.257 -54.375 1.00 58.12 143 ASP A O 1
ATOM 1065 N N . GLU A 1 144 ? 33.790 -20.890 -53.939 1.00 54.75 144 GLU A N 1
ATOM 1066 C CA . GLU A 1 144 ? 33.264 -20.838 -55.316 1.00 54.75 144 GLU A CA 1
ATOM 1067 C C . GLU A 1 144 ? 33.957 -19.781 -56.189 1.00 54.75 144 GLU A C 1
ATOM 1069 O O . GLU A 1 144 ? 34.211 -20.037 -57.363 1.00 54.75 144 GLU A O 1
ATOM 1074 N N . VAL A 1 145 ? 34.332 -18.622 -55.637 1.00 56.34 145 VAL A N 1
ATOM 1075 C CA . VAL A 1 145 ? 35.063 -17.574 -56.388 1.00 56.34 145 VAL A CA 1
ATOM 1076 C C . VAL A 1 145 ? 36.542 -17.942 -56.607 1.00 56.34 145 VAL A C 1
ATOM 1078 O O . VAL A 1 145 ? 37.203 -17.394 -57.490 1.00 56.34 145 VAL A O 1
ATOM 1081 N N . GLY A 1 146 ? 37.073 -18.872 -55.806 1.00 55.84 146 GLY A N 1
ATOM 1082 C CA . GLY A 1 146 ? 38.463 -19.331 -55.865 1.00 55.84 146 GLY A CA 1
ATOM 1083 C C . GLY A 1 146 ? 38.751 -20.514 -56.801 1.00 55.84 146 GLY A C 1
ATOM 1084 O O . GLY A 1 146 ? 39.913 -20.923 -56.870 1.00 55.84 146 GLY A O 1
ATOM 1085 N N . ARG A 1 147 ? 37.749 -21.081 -57.490 1.00 45.81 147 ARG A N 1
ATOM 1086 C CA . ARG A 1 147 ? 37.923 -22.187 -58.454 1.00 45.81 147 ARG A CA 1
ATOM 1087 C C . ARG A 1 147 ? 37.769 -21.751 -59.905 1.00 45.81 147 ARG A C 1
ATOM 1089 O O . ARG A 1 147 ? 36.889 -20.918 -60.196 1.00 45.81 147 ARG A O 1
#

InterPro domains:
  IPR018968 Phasin [PF09361] (31-119)

pLDDT: mean 78.72, std 12.98, range [35.34, 94.0]

Organism: NCBI:txid374432